Protein AF-A0A167ES08-F1 (afdb_monomer_lite)

Foldseek 3Di:
DDDDDPPPPPDPPPDPPDDDDDPDPDPPDDP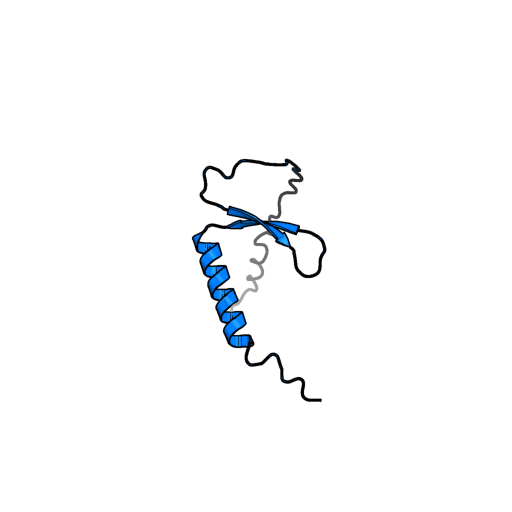PPPDQWDWDWDDDPPDPHTDIDIDHPVVVVVVVVVVVVVCVVCVVPVPPPPD

Secondary structure (DSSP, 8-state):
-------------------------------TTSS-EEEEEEEPTTSS-EEEEEEEHHHHHHHHHHHHHHHHHHTTTTT----

Sequence (83 aa):
MKIVPISILVALMAGCSSTSTDTRSSVDRNSNAKSGLICDREAVTGTRFTKKRCRTKEQIERDEDEAKEMLRTRGTSVGQQDG

Organism: NCBI:txid1365253

Radius of gyration: 24.74 Å; chains: 1; bounding box: 28×70×53 Å

Structure (mmCIF, N/CA/C/O backbone):
data_AF-A0A167ES08-F1
#
_entry.id   AF-A0A167ES08-F1
#
loop_
_atom_site.group_PDB
_atom_site.id
_atom_site.type_symbol
_atom_site.label_atom_id
_atom_site.label_alt_id
_atom_site.label_comp_id
_atom_site.label_asym_id
_atom_site.label_entity_id
_atom_site.label_seq_id
_atom_site.pdbx_PDB_ins_code
_atom_site.Cartn_x
_atom_site.Cartn_y
_atom_site.Cartn_z
_atom_site.occupancy
_atom_site.B_iso_or_equiv
_atom_site.auth_seq_id
_atom_site.auth_comp_id
_atom_site.auth_asym_id
_atom_site.auth_atom_id
_atom_site.pdbx_PDB_model_num
ATOM 1 N N . MET A 1 1 ? 5.581 59.537 -14.474 1.00 40.94 1 MET A N 1
ATOM 2 C CA . MET A 1 1 ? 5.026 58.231 -14.897 1.00 40.94 1 MET A CA 1
ATOM 3 C C . MET A 1 1 ? 5.753 57.129 -14.134 1.00 40.94 1 MET A C 1
ATOM 5 O O . MET A 1 1 ? 6.971 57.178 -14.151 1.00 40.94 1 MET A O 1
ATOM 9 N N . LYS A 1 2 ? 4.993 56.195 -13.518 1.00 40.09 2 LYS A N 1
ATOM 10 C CA . LYS A 1 2 ? 5.399 54.937 -12.829 1.00 40.09 2 LYS A CA 1
ATOM 11 C C . LYS A 1 2 ? 6.388 55.111 -11.652 1.00 40.09 2 LYS A C 1
ATOM 13 O O . LYS A 1 2 ? 7.535 55.446 -11.880 1.00 40.09 2 LYS A O 1
ATOM 18 N N . ILE A 1 3 ? 6.033 55.036 -10.360 1.00 57.28 3 ILE A N 1
ATOM 19 C CA . ILE A 1 3 ? 5.457 53.939 -9.539 1.00 57.28 3 ILE A CA 1
ATOM 20 C C . ILE A 1 3 ? 5.876 52.531 -9.979 1.00 57.28 3 ILE A C 1
ATOM 22 O O . ILE A 1 3 ? 5.403 52.103 -11.023 1.00 57.28 3 ILE A O 1
ATOM 26 N N . VAL A 1 4 ? 6.728 51.854 -9.187 1.00 59.59 4 VAL A N 1
ATOM 27 C CA . VAL A 1 4 ? 6.483 50.565 -8.482 1.00 59.59 4 VAL A CA 1
ATOM 28 C C . VAL A 1 4 ? 7.683 50.296 -7.536 1.00 59.59 4 VAL A C 1
ATOM 30 O O . VAL A 1 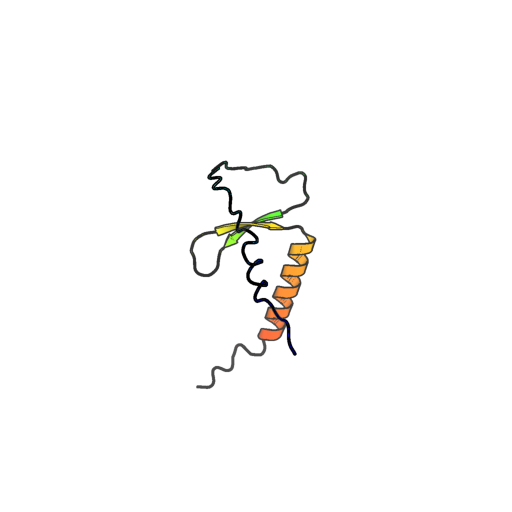4 ? 8.783 50.048 -8.027 1.00 59.59 4 VAL A O 1
ATOM 33 N N . PRO A 1 5 ? 7.527 50.343 -6.198 1.00 55.47 5 PRO A N 1
ATOM 34 C CA . PRO A 1 5 ? 8.566 49.909 -5.264 1.00 55.47 5 PRO A CA 1
ATOM 35 C C . PRO A 1 5 ? 8.636 48.376 -5.188 1.00 55.47 5 PRO A C 1
ATOM 37 O O . PRO A 1 5 ? 7.623 47.693 -5.037 1.00 55.47 5 PRO A O 1
ATOM 40 N N . ILE A 1 6 ? 9.860 47.854 -5.273 1.00 61.56 6 ILE A N 1
ATOM 41 C CA . ILE A 1 6 ? 10.269 46.442 -5.176 1.00 61.56 6 ILE A CA 1
ATOM 42 C C . ILE A 1 6 ? 10.108 45.952 -3.718 1.00 61.56 6 ILE A C 1
ATOM 44 O O . ILE A 1 6 ? 11.069 45.627 -3.034 1.00 61.56 6 ILE A O 1
ATOM 48 N N . SER A 1 7 ? 8.870 45.937 -3.216 1.00 57.38 7 SER A N 1
ATOM 49 C CA . SER A 1 7 ? 8.515 45.496 -1.852 1.00 57.38 7 SER A CA 1
ATOM 50 C C . SER A 1 7 ? 7.741 44.173 -1.817 1.00 57.38 7 SER A C 1
ATOM 52 O O . SER A 1 7 ? 6.987 43.918 -0.884 1.00 57.38 7 SER A O 1
ATOM 54 N N . ILE A 1 8 ? 7.936 43.289 -2.797 1.00 61.16 8 ILE A N 1
ATOM 55 C CA . ILE A 1 8 ? 7.435 41.905 -2.730 1.00 61.16 8 ILE A CA 1
ATOM 56 C C . ILE A 1 8 ? 8.631 40.962 -2.840 1.00 61.16 8 ILE A C 1
ATOM 58 O O . ILE A 1 8 ? 8.888 40.336 -3.861 1.00 61.16 8 ILE A O 1
ATOM 62 N N . LEU A 1 9 ? 9.400 40.904 -1.757 1.00 53.62 9 LEU A N 1
ATOM 63 C CA . LEU A 1 9 ? 10.331 39.809 -1.478 1.00 53.62 9 LEU A CA 1
ATOM 64 C C . LEU A 1 9 ? 10.195 39.368 -0.012 1.00 53.62 9 LEU A C 1
ATOM 66 O O . LEU A 1 9 ? 11.155 39.018 0.662 1.00 53.62 9 LEU A O 1
ATOM 70 N N . VAL A 1 10 ? 8.956 39.405 0.483 1.00 62.41 10 VAL A N 1
ATOM 71 C CA . VAL A 1 10 ? 8.534 38.858 1.773 1.00 62.41 10 VAL A CA 1
ATOM 72 C C . VAL A 1 10 ? 7.362 37.929 1.483 1.00 62.41 10 VAL A C 1
ATOM 74 O O . VAL A 1 10 ? 6.258 38.426 1.302 1.00 62.41 10 VAL A O 1
ATOM 77 N N . ALA A 1 11 ? 7.611 36.616 1.368 1.00 63.03 11 ALA A N 1
ATOM 78 C CA . ALA A 1 11 ? 6.639 35.541 1.668 1.00 63.03 11 ALA A CA 1
ATOM 79 C C . ALA A 1 11 ? 7.145 34.117 1.317 1.00 63.03 11 ALA A C 1
ATOM 81 O O . ALA A 1 11 ? 6.386 33.312 0.788 1.00 63.03 11 ALA A O 1
ATOM 82 N N . LEU A 1 12 ? 8.402 33.754 1.607 1.00 59.78 12 LEU A N 1
ATOM 83 C CA . LEU A 1 12 ? 8.872 32.367 1.397 1.00 59.78 12 LEU A CA 1
ATOM 84 C C . LEU A 1 12 ? 9.547 31.745 2.626 1.00 59.78 12 LEU A C 1
ATOM 86 O O . LEU A 1 12 ? 10.429 30.913 2.487 1.00 59.78 12 LEU A O 1
ATOM 90 N N . MET A 1 13 ? 9.100 32.092 3.835 1.00 61.44 13 MET A N 1
ATOM 91 C CA . MET A 1 13 ? 9.434 31.332 5.051 1.00 61.44 13 MET A CA 1
ATOM 92 C C . MET A 1 13 ? 8.163 30.916 5.800 1.00 61.44 13 MET A C 1
ATOM 94 O O . MET A 1 13 ? 8.002 31.176 6.989 1.00 61.44 13 MET A O 1
ATOM 98 N N . ALA A 1 14 ? 7.242 30.260 5.087 1.00 61.44 14 ALA A N 1
ATOM 99 C CA . ALA A 1 14 ? 6.293 29.358 5.731 1.00 61.44 14 ALA A CA 1
ATOM 100 C C . ALA A 1 14 ? 7.082 28.104 6.145 1.00 61.44 14 ALA A C 1
ATOM 102 O O . ALA A 1 14 ? 7.638 27.400 5.303 1.00 61.44 14 ALA A O 1
ATOM 103 N N . GLY A 1 15 ? 7.235 27.923 7.455 1.00 56.47 15 GLY A N 1
ATOM 104 C CA . GLY A 1 15 ? 8.243 27.065 8.060 1.00 56.47 15 GLY A CA 1
ATOM 105 C C . GLY A 1 15 ? 8.105 25.572 7.765 1.00 56.47 15 GLY A C 1
ATOM 106 O O . GLY A 1 15 ? 7.028 24.987 7.848 1.00 56.47 15 GLY A O 1
ATOM 107 N N . CYS A 1 16 ? 9.253 24.930 7.555 1.00 59.50 16 CYS A N 1
ATOM 108 C CA . CYS A 1 16 ? 9.440 23.536 7.928 1.00 59.50 16 CYS A CA 1
ATOM 109 C C . CYS A 1 16 ? 9.581 23.487 9.457 1.00 59.50 16 CYS A C 1
ATOM 111 O O . CYS A 1 16 ? 10.671 23.661 9.998 1.00 59.50 16 CYS A O 1
ATOM 113 N N . SER A 1 17 ? 8.468 23.302 10.164 1.00 51.97 17 SER A N 1
ATOM 114 C CA . SER A 1 17 ? 8.510 22.851 11.554 1.00 51.97 17 SER A CA 1
ATOM 115 C C . SER A 1 17 ? 8.529 21.324 11.533 1.00 51.97 17 SER A C 1
ATOM 117 O O . SER A 1 17 ? 7.483 20.685 11.572 1.00 51.97 17 SER A O 1
ATOM 119 N N . SER A 1 18 ? 9.713 20.725 11.386 1.00 54.19 18 SER A N 1
ATOM 120 C CA . SER A 1 18 ? 9.898 19.285 11.601 1.00 54.19 18 SER A CA 1
ATOM 121 C C . SER A 1 18 ? 10.547 19.076 12.966 1.00 54.19 18 SER A C 1
ATOM 123 O O . SER A 1 18 ? 11.752 18.880 13.086 1.00 54.19 18 SER A O 1
ATOM 125 N N . THR A 1 19 ? 9.722 19.160 14.003 1.00 54.38 19 THR A N 1
ATOM 126 C CA . THR A 1 19 ? 9.968 18.578 15.329 1.00 54.38 19 THR A CA 1
ATOM 127 C C . THR A 1 19 ? 9.040 17.351 15.404 1.00 54.38 19 THR A C 1
ATOM 129 O O . THR A 1 19 ? 7.917 17.425 14.917 1.00 54.38 19 THR A O 1
ATOM 132 N N . SER A 1 20 ? 9.407 16.153 15.845 1.00 40.28 20 SER A N 1
ATOM 133 C CA . SER A 1 20 ? 10.459 15.731 16.758 1.00 40.28 20 SER A CA 1
ATOM 134 C C . SER A 1 20 ? 10.919 14.320 16.390 1.00 40.28 20 SER A C 1
ATOM 136 O O . SER A 1 20 ? 10.141 13.492 15.912 1.00 40.28 20 SER A O 1
ATOM 138 N N . THR A 1 21 ? 12.179 14.021 16.691 1.00 50.97 21 THR A N 1
ATOM 139 C CA . THR A 1 21 ? 12.609 12.653 16.977 1.00 50.97 21 THR A CA 1
ATOM 140 C C . THR A 1 21 ? 11.839 12.150 18.196 1.00 50.97 21 THR A C 1
ATOM 142 O O . THR A 1 21 ? 12.105 12.598 19.305 1.00 50.97 21 THR A O 1
ATOM 145 N N . ASP A 1 22 ? 10.951 11.178 18.006 1.00 43.62 22 ASP A N 1
ATOM 146 C CA . ASP A 1 22 ? 10.517 10.276 19.073 1.00 43.62 22 ASP A CA 1
ATOM 147 C C . ASP A 1 22 ? 10.938 8.854 18.704 1.00 43.62 22 ASP A C 1
ATOM 149 O O . ASP A 1 22 ? 10.196 8.048 18.140 1.00 43.62 22 ASP A O 1
ATOM 153 N N . THR A 1 23 ? 12.187 8.540 19.045 1.00 52.41 23 THR A N 1
ATOM 154 C CA . THR A 1 23 ? 12.626 7.163 19.256 1.00 52.41 23 THR A CA 1
ATOM 155 C C . THR A 1 23 ? 11.903 6.637 20.495 1.00 52.41 23 THR A C 1
ATOM 157 O O . THR A 1 23 ? 12.413 6.719 21.610 1.00 52.41 23 THR A O 1
ATOM 160 N N . ARG A 1 24 ? 10.707 6.074 20.316 1.00 39.66 24 ARG A N 1
ATOM 161 C CA . ARG A 1 24 ? 10.087 5.184 21.305 1.00 39.66 24 ARG A CA 1
ATOM 162 C C . ARG A 1 24 ? 9.850 3.824 20.679 1.00 39.66 24 ARG A C 1
ATOM 164 O O . ARG A 1 24 ? 8.826 3.534 20.073 1.00 39.66 24 ARG A O 1
ATOM 171 N N . SER A 1 25 ? 10.861 2.983 20.864 1.00 47.88 25 SER A N 1
ATOM 172 C CA . SER A 1 25 ? 10.727 1.536 20.835 1.00 47.88 25 SER A CA 1
ATOM 173 C C . SER A 1 25 ? 9.873 1.118 22.039 1.00 47.88 25 SER A C 1
ATOM 175 O O . SER A 1 25 ? 10.397 0.799 23.102 1.00 47.88 25 SER A O 1
ATOM 177 N N . SER A 1 26 ? 8.549 1.170 21.903 1.00 44.00 26 SER A N 1
ATOM 178 C CA . SER A 1 26 ? 7.648 0.357 22.716 1.00 44.00 26 SER A CA 1
ATOM 179 C C . SER A 1 26 ? 6.915 -0.587 21.780 1.00 44.00 26 SER A C 1
ATOM 181 O O . SER A 1 26 ? 6.232 -0.202 20.832 1.00 44.00 26 SER A O 1
ATOM 183 N N . VAL A 1 27 ? 7.138 -1.873 22.011 1.00 52.28 27 VAL A N 1
ATOM 184 C CA . VAL A 1 27 ? 6.396 -2.961 21.394 1.00 52.28 27 VAL A CA 1
ATOM 185 C C . VAL A 1 27 ? 4.964 -2.879 21.925 1.00 52.28 27 VAL A C 1
ATOM 187 O O . VAL A 1 27 ? 4.600 -3.578 22.862 1.00 52.28 27 VAL A O 1
ATOM 190 N N . ASP A 1 28 ? 4.140 -2.025 21.321 1.00 44.06 28 ASP A N 1
ATOM 191 C CA . ASP A 1 28 ? 2.691 -2.019 21.517 1.00 44.06 28 ASP A CA 1
ATOM 192 C C . ASP A 1 28 ? 2.092 -3.197 20.737 1.00 44.06 28 ASP A C 1
ATOM 194 O O . ASP A 1 28 ? 1.528 -3.095 19.637 1.00 44.06 28 ASP A O 1
ATOM 198 N N . ARG A 1 29 ? 2.289 -4.386 21.313 1.00 58.75 29 ARG A N 1
ATOM 199 C CA . ARG A 1 29 ? 1.370 -5.500 21.133 1.00 58.75 29 ARG A CA 1
ATOM 200 C C . ARG A 1 29 ? 0.113 -5.123 21.911 1.00 58.75 29 ARG A C 1
ATOM 202 O O . ARG A 1 29 ? 0.181 -5.011 23.126 1.00 58.75 29 ARG A O 1
ATOM 209 N N . ASN A 1 30 ? -1.010 -5.011 21.201 1.00 53.75 30 ASN A N 1
ATOM 210 C CA . ASN A 1 30 ? -2.370 -5.010 21.752 1.00 53.75 30 ASN A CA 1
ATOM 211 C C . ASN A 1 30 ? -3.031 -3.654 22.102 1.00 53.75 30 ASN A C 1
ATOM 213 O O . ASN A 1 30 ? -3.504 -3.471 23.217 1.00 53.75 30 ASN A O 1
ATOM 217 N N . SER A 1 31 ? -3.190 -2.741 21.132 1.00 49.16 31 SER A N 1
ATOM 218 C CA . SER A 1 31 ? -4.218 -1.673 21.220 1.00 49.16 31 SER A CA 1
ATOM 219 C C . SER A 1 31 ? -5.290 -1.734 20.118 1.00 49.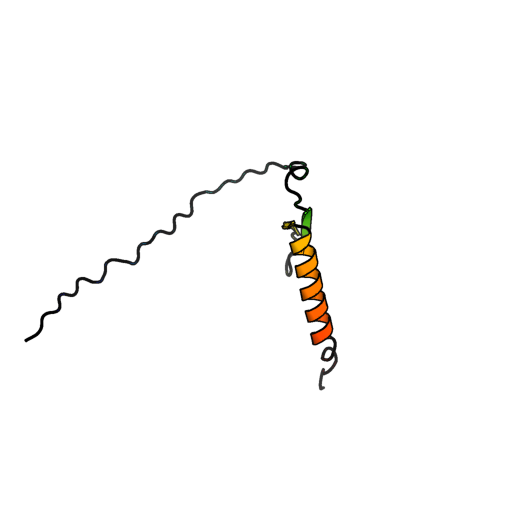16 31 SER A C 1
ATOM 221 O O . SER A 1 31 ? -6.116 -0.834 19.992 1.00 49.16 31 SER A O 1
ATOM 223 N N . ASN A 1 32 ? -5.327 -2.815 19.328 1.00 53.78 32 ASN A N 1
ATOM 224 C CA . ASN A 1 32 ? -6.155 -2.901 18.120 1.00 53.78 32 ASN A CA 1
ATOM 225 C C . ASN A 1 32 ? -7.548 -3.539 18.320 1.00 53.78 32 ASN A C 1
ATOM 227 O O . ASN A 1 32 ? -8.157 -4.032 17.379 1.00 53.78 32 ASN A O 1
ATOM 231 N N . ALA A 1 33 ? -8.064 -3.575 19.548 1.00 52.38 33 ALA A N 1
ATOM 232 C CA . ALA A 1 33 ? -9.398 -4.126 19.807 1.00 52.38 33 ALA A CA 1
ATOM 233 C C . ALA A 1 33 ? -10.522 -3.073 19.714 1.00 52.38 33 ALA A C 1
ATOM 235 O O . ALA A 1 33 ? -11.692 -3.435 19.774 1.00 52.38 33 ALA A O 1
ATOM 236 N N . LYS A 1 34 ? -10.197 -1.774 19.589 1.00 55.25 34 LYS A N 1
ATOM 237 C CA . LYS A 1 34 ? -11.180 -0.683 19.766 1.00 55.25 34 LYS A CA 1
ATOM 238 C C . LYS A 1 34 ? -11.457 0.194 18.543 1.00 55.25 34 LYS A C 1
ATOM 240 O O . LYS A 1 34 ? -12.394 0.979 18.595 1.00 55.25 34 LYS A O 1
ATOM 245 N N . SER A 1 35 ? -10.685 0.079 17.463 1.00 63.62 35 SER A N 1
ATOM 246 C CA . SER A 1 35 ? -10.755 1.008 16.319 1.00 63.62 35 SER A CA 1
ATOM 247 C C . SER A 1 35 ? -11.196 0.377 14.994 1.00 63.62 35 SER A C 1
ATOM 249 O O . SER A 1 35 ? -11.272 1.085 13.996 1.00 63.62 35 SER A O 1
ATOM 251 N N . GLY A 1 36 ? -11.485 -0.932 14.950 1.00 79.62 36 GLY A N 1
ATOM 252 C CA . GLY A 1 36 ? -11.880 -1.613 13.705 1.00 79.62 36 GLY A CA 1
ATOM 253 C C . GLY A 1 36 ? -10.783 -1.650 12.631 1.00 79.62 36 GLY A C 1
ATOM 254 O O . GLY A 1 36 ? -11.065 -1.937 11.468 1.00 79.62 36 GLY A O 1
ATOM 255 N N . LEU A 1 37 ? -9.539 -1.349 13.011 1.00 86.56 37 LEU A N 1
ATOM 256 C CA . LEU A 1 37 ? -8.376 -1.394 12.136 1.00 86.56 37 LEU A CA 1
ATOM 257 C C . LEU A 1 37 ? -7.807 -2.817 12.112 1.00 86.56 37 LEU A C 1
ATOM 259 O O . LEU A 1 37 ? -7.778 -3.518 13.119 1.00 86.56 37 LEU A O 1
ATOM 263 N N . ILE A 1 38 ? -7.303 -3.250 10.967 1.00 88.62 38 ILE A N 1
ATOM 264 C CA . ILE A 1 38 ? -6.553 -4.494 10.801 1.00 88.62 38 ILE A CA 1
ATOM 265 C C . ILE A 1 38 ? -5.102 -4.093 10.566 1.00 88.62 38 ILE A C 1
ATOM 267 O O 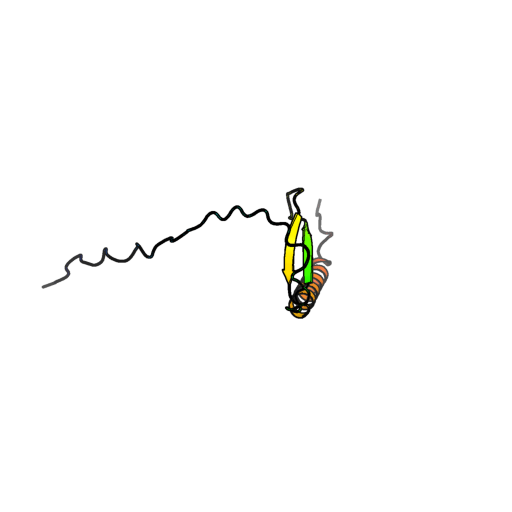. ILE A 1 38 ? -4.820 -3.275 9.693 1.00 88.62 38 ILE A O 1
ATOM 271 N N . CYS A 1 39 ? -4.196 -4.598 11.406 1.00 91.38 39 CYS A N 1
ATOM 272 C CA . CYS A 1 39 ? -2.784 -4.230 11.390 1.00 91.38 39 CYS A CA 1
ATOM 273 C C . CYS A 1 39 ? -1.914 -5.427 11.022 1.00 91.38 39 CYS A C 1
ATOM 275 O O . CYS A 1 39 ? -1.680 -6.281 11.878 1.00 91.38 39 CYS A O 1
ATOM 277 N N . ASP A 1 40 ? -1.333 -5.398 9.828 1.00 88.88 40 ASP A N 1
ATOM 278 C CA . ASP A 1 40 ? -0.466 -6.452 9.311 1.00 88.88 40 ASP A CA 1
ATOM 279 C C . ASP A 1 40 ? 0.953 -5.942 9.036 1.00 88.88 40 ASP A C 1
ATOM 281 O O . ASP A 1 40 ? 1.242 -4.739 9.052 1.00 88.88 40 ASP A O 1
ATOM 285 N N . ARG A 1 41 ? 1.895 -6.875 8.868 1.00 92.19 41 ARG A N 1
ATOM 286 C CA . ARG A 1 41 ? 3.281 -6.571 8.487 1.00 92.19 41 ARG A CA 1
ATOM 287 C C . ARG A 1 41 ? 3.461 -6.863 7.007 1.00 92.19 41 ARG A C 1
ATOM 289 O O . ARG A 1 41 ? 3.527 -8.020 6.612 1.00 92.19 41 ARG A O 1
ATOM 296 N N . GLU A 1 42 ? 3.593 -5.809 6.217 1.00 89.62 42 GLU A N 1
ATOM 297 C CA . GLU A 1 42 ? 3.755 -5.889 4.766 1.00 89.62 42 GLU A CA 1
ATOM 298 C C . GLU A 1 42 ? 5.241 -5.836 4.388 1.00 89.62 42 GLU A C 1
ATOM 300 O O . GLU A 1 42 ? 6.028 -5.095 4.991 1.00 89.62 42 GLU A O 1
ATOM 305 N N . ALA A 1 43 ? 5.638 -6.636 3.396 1.00 92.25 43 ALA A N 1
ATOM 306 C CA . ALA A 1 43 ? 6.978 -6.586 2.821 1.00 92.25 43 ALA A CA 1
ATOM 307 C C . ALA A 1 43 ? 7.141 -5.313 1.980 1.00 92.25 43 ALA A C 1
ATOM 309 O O . ALA A 1 43 ? 6.256 -4.955 1.206 1.00 92.25 43 ALA A O 1
ATOM 310 N N . VAL A 1 44 ? 8.273 -4.622 2.127 1.00 91.88 44 VAL A N 1
ATOM 311 C CA . VAL A 1 44 ? 8.567 -3.424 1.333 1.00 91.88 44 VAL A CA 1
ATOM 312 C C . VAL A 1 44 ? 9.377 -3.829 0.103 1.00 91.88 44 VAL A C 1
ATOM 314 O O . VAL A 1 44 ? 10.440 -4.437 0.226 1.00 91.88 44 VAL A O 1
ATOM 317 N N . THR A 1 45 ? 8.888 -3.481 -1.088 1.00 92.81 45 THR A N 1
ATOM 318 C CA . THR A 1 45 ? 9.565 -3.780 -2.357 1.00 92.81 45 THR A CA 1
ATOM 319 C C . THR A 1 45 ? 10.993 -3.232 -2.365 1.00 92.81 45 THR A C 1
ATOM 321 O O . THR A 1 45 ? 11.234 -2.093 -1.970 1.00 92.81 45 THR A O 1
ATOM 324 N N . GLY A 1 46 ? 11.947 -4.043 -2.828 1.00 92.94 46 GLY A N 1
ATOM 325 C CA . GLY A 1 46 ? 13.356 -3.647 -2.930 1.00 92.94 46 GLY A CA 1
ATOM 326 C C . GLY A 1 46 ? 14.142 -3.715 -1.617 1.00 92.94 46 GLY A C 1
ATOM 327 O O . GLY A 1 46 ? 15.304 -3.320 -1.585 1.00 92.94 46 GLY A O 1
ATOM 328 N N . THR A 1 47 ? 13.557 -4.228 -0.531 1.00 93.19 47 THR A N 1
ATOM 329 C CA . THR A 1 47 ? 14.277 -4.450 0.727 1.00 93.19 47 THR A CA 1
ATOM 330 C C . THR A 1 47 ? 13.817 -5.721 1.445 1.00 93.19 47 THR A C 1
ATOM 332 O O . THR A 1 47 ? 12.772 -6.286 1.143 1.00 93.19 47 THR A O 1
ATOM 335 N N . ARG A 1 48 ? 14.614 -6.196 2.411 1.00 90.88 48 ARG A N 1
ATOM 336 C CA . ARG A 1 48 ? 14.276 -7.346 3.273 1.00 90.88 48 ARG A CA 1
ATOM 337 C C . ARG A 1 48 ? 13.470 -6.942 4.513 1.00 90.88 48 ARG A C 1
ATOM 339 O O . ARG A 1 48 ? 13.086 -7.806 5.296 1.00 90.88 48 ARG A O 1
ATOM 346 N N . PHE A 1 49 ? 13.242 -5.646 4.722 1.00 91.88 49 PHE A N 1
ATOM 347 C CA . PHE A 1 49 ? 12.501 -5.140 5.874 1.00 91.88 49 PHE A CA 1
ATOM 348 C C . PHE A 1 49 ? 10.984 -5.170 5.641 1.00 91.88 49 PHE A C 1
ATOM 350 O O . PHE A 1 49 ? 10.490 -4.856 4.558 1.00 91.88 49 PHE A O 1
ATOM 357 N N . THR A 1 50 ? 10.237 -5.491 6.697 1.00 92.94 50 THR A N 1
ATOM 358 C CA . THR A 1 50 ? 8.769 -5.409 6.726 1.00 92.94 50 THR A CA 1
ATOM 359 C C . THR A 1 50 ? 8.309 -4.175 7.491 1.00 92.94 50 THR A C 1
ATOM 361 O O . THR A 1 50 ? 8.909 -3.831 8.513 1.00 92.94 50 THR A O 1
ATOM 364 N N . LYS A 1 51 ? 7.199 -3.561 7.075 1.00 92.06 51 LYS A N 1
ATOM 365 C CA . LYS A 1 51 ? 6.582 -2.417 7.760 1.00 92.06 51 LYS A CA 1
ATOM 366 C C . LYS A 1 51 ? 5.195 -2.784 8.283 1.00 92.06 51 LYS A C 1
ATOM 368 O O . LYS A 1 51 ? 4.409 -3.405 7.579 1.00 92.06 51 LYS A O 1
ATOM 373 N N . LYS A 1 52 ? 4.875 -2.371 9.514 1.00 92.25 52 LYS A N 1
ATOM 374 C CA . LYS A 1 52 ? 3.514 -2.491 10.059 1.00 92.25 52 LYS A CA 1
ATOM 375 C C . LYS A 1 52 ? 2.608 -1.460 9.381 1.00 92.25 52 LYS A C 1
ATOM 377 O O . LYS A 1 52 ? 2.910 -0.264 9.415 1.00 92.25 52 LYS A O 1
ATOM 382 N N . ARG A 1 53 ? 1.512 -1.913 8.784 1.00 90.62 53 ARG A N 1
ATOM 383 C CA . ARG A 1 53 ? 0.463 -1.082 8.189 1.00 90.62 53 ARG A CA 1
ATOM 384 C C . ARG A 1 53 ? -0.861 -1.446 8.838 1.00 90.62 53 ARG A C 1
ATOM 386 O O . ARG A 1 53 ? -1.122 -2.614 9.080 1.00 90.62 53 ARG A O 1
ATOM 393 N N . CYS A 1 54 ? -1.654 -0.435 9.164 1.00 92.31 54 CYS A N 1
ATOM 394 C CA . CYS A 1 54 ? -2.984 -0.611 9.724 1.00 92.31 54 CYS A CA 1
ATOM 395 C C . CYS A 1 54 ? -3.986 0.043 8.779 1.00 92.31 54 CYS A C 1
ATOM 397 O O . CYS A 1 54 ? -3.817 1.219 8.457 1.00 92.31 54 CYS A O 1
ATOM 399 N N . ARG A 1 55 ? -4.987 -0.711 8.335 1.00 91.00 55 ARG A N 1
ATOM 400 C CA . ARG A 1 55 ? -6.038 -0.266 7.410 1.00 91.00 55 ARG A CA 1
ATOM 401 C C . ARG A 1 55 ? -7.408 -0.675 7.940 1.00 91.00 55 ARG A C 1
ATOM 403 O O . ARG A 1 55 ? -7.506 -1.577 8.769 1.00 91.00 55 ARG A O 1
ATOM 410 N N . THR A 1 56 ? -8.471 -0.017 7.493 1.00 92.69 56 THR A N 1
ATOM 411 C CA . THR A 1 56 ? -9.840 -0.501 7.737 1.00 92.69 56 THR A CA 1
ATOM 412 C C . THR A 1 56 ? -10.179 -1.639 6.772 1.00 92.69 56 THR A C 1
ATOM 414 O O . THR A 1 56 ? -9.526 -1.802 5.743 1.00 92.69 56 THR A O 1
ATOM 417 N N . LYS A 1 57 ? -11.226 -2.416 7.072 1.00 89.69 57 LYS A N 1
ATOM 418 C CA . LYS A 1 57 ? -11.709 -3.459 6.149 1.00 89.69 57 LYS A CA 1
ATOM 419 C C . LYS A 1 57 ? -12.097 -2.908 4.775 1.00 89.69 57 LYS A C 1
ATOM 421 O O . LYS A 1 57 ? -11.687 -3.468 3.772 1.00 89.69 57 LYS A O 1
ATOM 426 N N . GLU A 1 58 ? -12.821 -1.791 4.746 1.00 90.06 58 GLU A N 1
ATOM 427 C CA . GLU A 1 58 ? -13.254 -1.144 3.499 1.00 90.06 58 GLU A CA 1
A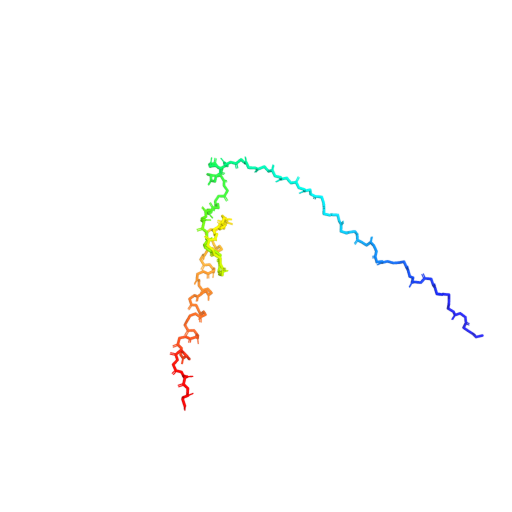TOM 428 C C . GLU A 1 58 ? -12.063 -0.702 2.631 1.00 90.06 58 GLU A C 1
ATOM 430 O O . GLU A 1 58 ? -12.102 -0.807 1.410 1.00 90.06 58 GLU A O 1
ATOM 435 N N . GLN A 1 59 ? -10.979 -0.233 3.259 1.00 89.44 59 GLN A N 1
ATOM 436 C CA . GLN A 1 59 ? -9.756 0.128 2.540 1.00 89.44 59 GLN A CA 1
ATOM 437 C C . GLN A 1 59 ? -9.066 -1.094 1.937 1.00 89.44 59 GLN A C 1
ATOM 439 O O . GLN A 1 59 ? -8.570 -1.011 0.823 1.00 89.44 59 GLN A O 1
ATOM 444 N N . ILE A 1 60 ? -9.036 -2.214 2.662 1.00 91.25 60 ILE A N 1
ATOM 445 C CA . ILE A 1 60 ? -8.421 -3.453 2.174 1.00 91.25 60 ILE A CA 1
ATOM 446 C C . ILE A 1 60 ? -9.186 -3.981 0.959 1.00 91.25 60 ILE A C 1
ATOM 448 O O . ILE A 1 60 ? -8.565 -4.287 -0.048 1.00 91.25 60 ILE A O 1
ATOM 452 N N . GLU A 1 61 ? -10.516 -4.027 1.028 1.00 92.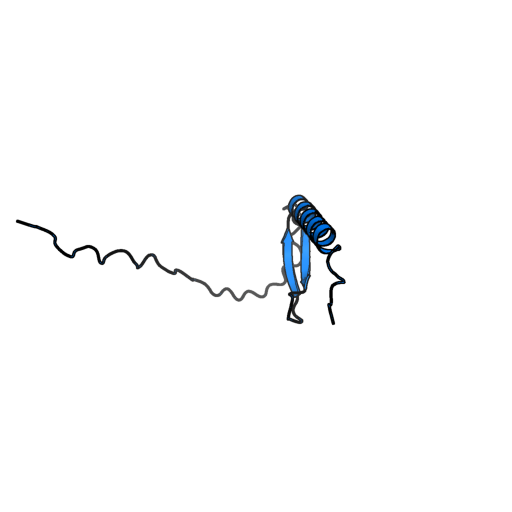88 61 GLU A N 1
ATOM 453 C CA . GLU A 1 61 ? -11.357 -4.504 -0.077 1.00 92.88 61 GLU A CA 1
ATOM 454 C C . GLU A 1 61 ? -11.179 -3.647 -1.339 1.00 92.88 61 GLU A C 1
ATOM 456 O O . GLU A 1 61 ? -10.972 -4.177 -2.428 1.00 92.88 61 GLU A O 1
ATOM 461 N N . ARG A 1 62 ? -11.147 -2.318 -1.185 1.00 93.31 62 ARG A N 1
ATOM 462 C CA . ARG A 1 62 ? -10.872 -1.406 -2.302 1.00 93.31 62 ARG A CA 1
ATOM 463 C C . ARG A 1 62 ? -9.477 -1.615 -2.895 1.00 93.31 62 ARG A C 1
ATOM 465 O O . ARG A 1 62 ? -9.350 -1.704 -4.113 1.00 93.31 62 ARG A O 1
ATOM 472 N N . ASP A 1 63 ? -8.452 -1.709 -2.047 1.00 90.50 63 ASP A N 1
ATOM 473 C CA . ASP A 1 63 ? -7.070 -1.948 -2.481 1.00 90.50 63 ASP A CA 1
ATOM 474 C C . ASP A 1 63 ? -6.961 -3.300 -3.234 1.00 90.50 63 ASP A C 1
ATOM 476 O O . ASP A 1 63 ? -6.240 -3.405 -4.230 1.00 90.50 63 ASP A O 1
ATOM 480 N N . GLU A 1 64 ? -7.685 -4.336 -2.789 1.00 91.38 64 GLU A N 1
ATOM 481 C CA . GLU A 1 64 ? -7.742 -5.657 -3.433 1.00 91.38 64 GLU A CA 1
ATOM 482 C C . GLU A 1 64 ? -8.443 -5.621 -4.796 1.00 91.38 64 GLU A C 1
ATOM 484 O O . GLU A 1 64 ? -7.931 -6.197 -5.763 1.00 91.38 64 GLU A O 1
ATOM 489 N N . ASP A 1 65 ? -9.581 -4.934 -4.898 1.00 94.12 65 ASP A N 1
ATOM 490 C CA . ASP A 1 65 ? -10.325 -4.785 -6.149 1.00 94.12 65 ASP A CA 1
ATOM 491 C C . ASP A 1 65 ? -9.521 -4.007 -7.196 1.00 94.12 65 ASP A C 1
ATOM 493 O O . ASP A 1 65 ? -9.404 -4.452 -8.343 1.00 94.12 65 ASP A O 1
ATOM 497 N N . GLU A 1 66 ? -8.891 -2.899 -6.796 1.00 91.81 66 GLU A N 1
ATOM 498 C CA . GLU A 1 66 ? -8.000 -2.122 -7.661 1.00 91.81 66 GLU A CA 1
ATOM 499 C C . GLU A 1 66 ? -6.809 -2.970 -8.131 1.00 91.81 66 GLU A C 1
ATOM 501 O O . GLU A 1 66 ? -6.487 -3.003 -9.323 1.00 91.81 66 GLU A O 1
ATOM 506 N N . ALA A 1 67 ? -6.172 -3.721 -7.226 1.00 89.00 67 ALA A N 1
ATOM 507 C CA . ALA A 1 67 ? -5.070 -4.611 -7.583 1.00 89.00 67 ALA A CA 1
ATOM 508 C C . ALA A 1 67 ? -5.515 -5.702 -8.571 1.00 89.00 67 ALA A C 1
ATOM 510 O O . ALA A 1 67 ? -4.822 -5.982 -9.555 1.00 89.00 67 ALA A O 1
ATOM 511 N N . LYS A 1 68 ? -6.689 -6.298 -8.350 1.00 90.44 68 LYS A N 1
ATOM 512 C CA . LYS A 1 68 ? -7.271 -7.314 -9.233 1.00 90.44 68 LYS A CA 1
ATOM 513 C C . LYS A 1 68 ? -7.595 -6.747 -10.611 1.00 90.44 68 LYS A C 1
ATOM 515 O O . LYS A 1 68 ? -7.326 -7.409 -11.616 1.00 90.44 68 LYS A O 1
ATOM 520 N N . GLU A 1 69 ? -8.129 -5.531 -10.683 1.00 91.62 69 GLU A N 1
ATOM 521 C CA . GLU A 1 69 ? -8.380 -4.845 -11.949 1.00 91.62 69 GLU A CA 1
ATOM 522 C C . GLU A 1 69 ? -7.073 -4.564 -12.700 1.00 91.62 69 GLU A C 1
ATOM 524 O O . GLU A 1 69 ? -6.972 -4.864 -13.893 1.00 91.62 69 GLU A O 1
ATOM 529 N N . MET A 1 70 ? -6.040 -4.073 -12.009 1.00 86.44 70 MET A N 1
ATOM 530 C CA . MET A 1 70 ? -4.724 -3.844 -12.612 1.00 86.44 70 MET A CA 1
ATOM 531 C C . MET A 1 70 ? -4.115 -5.132 -13.172 1.00 86.44 70 MET A C 1
ATOM 533 O O . MET A 1 70 ? -3.557 -5.117 -14.272 1.00 86.44 70 MET A O 1
ATOM 537 N N . LEU A 1 71 ? -4.234 -6.252 -12.451 1.00 86.19 71 LEU A N 1
ATOM 538 C CA . LEU A 1 71 ? -3.781 -7.561 -12.928 1.00 86.19 71 LEU A CA 1
ATOM 539 C C . LEU A 1 71 ? -4.590 -8.033 -14.141 1.00 86.19 71 LEU A C 1
ATOM 541 O O . LEU A 1 71 ? -4.006 -8.544 -15.096 1.00 86.19 71 LEU A O 1
ATOM 545 N N . ARG A 1 72 ? -5.911 -7.820 -14.149 1.00 85.19 72 ARG A N 1
ATOM 546 C CA . ARG A 1 72 ? -6.779 -8.190 -15.275 1.00 85.19 72 ARG A CA 1
ATOM 547 C C . ARG A 1 72 ? -6.449 -7.398 -16.539 1.00 85.19 72 ARG A C 1
ATOM 549 O O . ARG A 1 72 ? -6.380 -7.980 -17.615 1.00 85.19 72 ARG A O 1
ATOM 556 N N . THR A 1 73 ? -6.207 -6.097 -16.405 1.00 80.25 73 THR A N 1
ATOM 557 C CA . THR A 1 73 ? -5.884 -5.206 -17.531 1.00 80.25 73 THR A CA 1
ATOM 558 C C . THR A 1 73 ? -4.470 -5.442 -18.070 1.00 80.25 73 THR A C 1
ATOM 560 O O . THR A 1 73 ? -4.233 -5.288 -19.263 1.00 80.25 73 THR A O 1
ATOM 563 N N . ARG A 1 74 ? -3.518 -5.845 -17.218 1.00 66.12 74 ARG A N 1
ATOM 564 C CA . ARG A 1 74 ? -2.132 -6.141 -17.631 1.00 66.12 74 ARG A CA 1
ATOM 565 C C . ARG A 1 74 ? -1.918 -7.584 -18.090 1.00 66.12 74 ARG A C 1
ATOM 567 O O . ARG A 1 74 ? -0.963 -7.845 -18.814 1.00 66.12 74 ARG A O 1
ATOM 574 N N . GLY A 1 75 ? -2.800 -8.510 -17.712 1.00 59.12 75 GLY A N 1
ATOM 575 C CA . GLY A 1 75 ? -2.728 -9.929 -18.075 1.00 59.12 75 GLY A CA 1
ATOM 576 C C . GLY A 1 75 ? -2.779 -10.217 -19.580 1.00 59.12 75 GLY A C 1
ATOM 577 O O . GLY A 1 75 ? -2.411 -11.311 -19.992 1.00 59.12 75 GLY A O 1
ATOM 578 N N . THR A 1 76 ? -3.174 -9.250 -20.413 1.00 57.50 76 THR A N 1
ATOM 579 C CA . THR A 1 76 ? -3.197 -9.388 -21.878 1.00 57.50 76 THR A CA 1
ATOM 580 C C . THR A 1 76 ? -1.896 -8.978 -22.577 1.00 57.50 76 THR A C 1
ATOM 582 O O . THR A 1 76 ? -1.781 -9.213 -23.774 1.00 57.50 76 THR A O 1
ATOM 585 N N . SER A 1 77 ? -0.914 -8.385 -21.882 1.00 58.19 77 SER A N 1
ATOM 586 C CA . SER A 1 77 ? 0.354 -7.934 -22.496 1.00 58.19 77 SER A CA 1
ATOM 587 C C . SER A 1 77 ? 1.616 -8.590 -21.918 1.00 58.19 77 SER A C 1
ATOM 589 O O . SER A 1 77 ? 2.726 -8.260 -22.334 1.00 58.19 77 SER A O 1
ATOM 591 N N . VAL A 1 78 ? 1.484 -9.524 -20.969 1.00 60.69 78 VAL A N 1
ATOM 592 C CA . VAL A 1 78 ? 2.607 -10.313 -20.425 1.00 60.69 78 VAL A CA 1
ATOM 593 C C . VAL A 1 78 ? 2.949 -11.443 -21.405 1.00 60.69 78 VAL A C 1
ATOM 595 O O . VAL A 1 78 ? 2.605 -12.601 -21.195 1.00 60.69 78 VAL A O 1
ATOM 598 N N . GLY A 1 79 ? 3.563 -11.091 -22.536 1.00 54.22 79 GLY A N 1
ATOM 599 C CA . GLY A 1 79 ? 3.957 -12.068 -23.559 1.00 54.22 79 GLY A CA 1
ATOM 600 C C . GLY A 1 79 ? 4.595 -11.501 -24.828 1.00 54.22 79 GLY A C 1
ATOM 601 O O . GLY A 1 79 ? 5.270 -12.247 -25.527 1.00 54.22 79 GLY A O 1
ATOM 602 N N . GLN A 1 80 ? 4.460 -10.203 -25.118 1.00 56.56 80 GLN A N 1
ATOM 603 C CA . GLN A 1 80 ? 5.120 -9.592 -26.277 1.00 56.56 80 GLN A CA 1
ATOM 604 C C . GLN A 1 80 ? 6.573 -9.210 -25.926 1.00 56.56 80 GLN A C 1
ATOM 606 O O . GLN A 1 80 ? 6.920 -8.041 -25.784 1.00 56.56 80 GLN A O 1
ATOM 611 N N . GLN A 1 81 ? 7.423 -10.213 -25.698 1.00 54.78 81 GLN A N 1
ATOM 612 C CA . GLN A 1 81 ? 8.863 -10.059 -25.909 1.00 54.78 81 GLN A CA 1
ATOM 613 C C . GLN A 1 81 ? 9.105 -10.348 -27.390 1.00 54.78 81 GLN A C 1
ATOM 615 O O . GLN A 1 81 ? 9.356 -11.491 -27.764 1.00 54.78 81 GLN A O 1
ATOM 620 N N . ASP A 1 82 ? 8.944 -9.327 -28.234 1.00 47.81 82 ASP A N 1
ATOM 621 C CA . ASP A 1 82 ? 9.396 -9.395 -29.622 1.00 47.81 82 ASP A CA 1
ATOM 622 C C . ASP A 1 82 ? 10.930 -9.513 -29.603 1.00 47.81 82 ASP A C 1
ATOM 624 O O . ASP A 1 82 ? 11.626 -8.620 -29.106 1.00 47.81 82 ASP A O 1
ATOM 628 N N . GLY A 1 83 ? 11.424 -10.674 -30.038 1.00 46.97 83 GLY A N 1
ATOM 629 C CA . GLY A 1 83 ? 12.843 -10.962 -30.261 1.00 46.97 83 GLY A CA 1
ATOM 630 C C . GLY A 1 83 ? 13.322 -10.500 -31.628 1.00 46.97 83 GLY A C 1
ATOM 631 O O . GLY A 1 83 ? 12.476 -10.367 -32.541 1.00 46.97 83 GLY A O 1
#

pLDDT: mean 70.67, std 18.82, range [39.66, 94.12]